Protein AF-A0A345GUQ5-F1 (afdb_monomer_lite)

Secondary structure (DSSP, 8-state):
-HHHHHHHHHHHHHHHHHHHHHHHHHHHHTTTS--THHHHHHHHHHHHHHHHHHHHHTTSSS-S---S------HHHHHHHHHHHHHHHHHHHHHHHHHHHS---GGGGHHHHHHHHHHHHHHHHHHHHHHHHHHHHHHHHHHHHHHHHHHTTTT-

Sequence (156 aa):
MRVQKLLLLMITAAITAILLFVGIINYIGNLDKETPSTAIFFLGVTGAFSVYFHFKTKEIYPFAEFDSKLEELSKKYWALHVSFGCTLLILGIYATISWLKNPKEVDLIAIPIFVTLLAIWTLLDTYFLNKFIVSHKQRLERREEIDNIKGTTDES

pLDDT: mean 81.17, std 13.26, range [43.56, 96.25]

Foldseek 3Di:
DLVLLVVLLVVLLVQLVVLLVQLVCCCVVVVPDPDVSVVSNVLSVLSVLLSVVSVLCSCVPPDDPPPDDNPPDPVVSLVSLLVSLVVLQVQLVVVLVVCVVPPDDPVVNVVSVVSNVSSVSSNVVSVVSVVSVVVVVVVVVVVVVVVVVVVVPVPD

Radius of gyration: 21.24 Å; chains: 1; bounding box: 54×31×74 Å

Structure (mmCIF, N/CA/C/O backbone):
data_AF-A0A345GUQ5-F1
#
_entry.id   AF-A0A345GUQ5-F1
#
loop_
_atom_site.group_PDB
_atom_site.id
_atom_site.type_symbol
_atom_site.label_atom_id
_atom_site.label_alt_id
_atom_site.label_comp_id
_atom_site.label_asym_id
_atom_site.label_entity_id
_atom_site.label_seq_id
_atom_site.pdbx_PDB_ins_code
_atom_site.Cartn_x
_atom_site.Cartn_y
_atom_site.Cartn_z
_atom_site.occupancy
_atom_site.B_iso_or_equiv
_atom_site.auth_seq_id
_atom_site.auth_comp_id
_atom_site.auth_asym_id
_atom_site.auth_atom_id
_atom_site.pdbx_PDB_model_num
ATOM 1 N N . MET A 1 1 ? -17.973 2.630 -0.093 1.00 65.00 1 MET A N 1
ATOM 2 C CA . MET A 1 1 ? -16.845 2.272 0.802 1.00 65.00 1 MET A CA 1
ATOM 3 C C . MET A 1 1 ? -16.450 0.791 0.733 1.00 65.00 1 MET A C 1
ATOM 5 O O . MET A 1 1 ? -15.289 0.542 0.446 1.00 65.00 1 MET A O 1
ATOM 9 N N . ARG A 1 2 ? -17.355 -0.198 0.883 1.00 71.25 2 ARG A N 1
ATOM 10 C CA . ARG A 1 2 ? -16.994 -1.632 0.708 1.00 71.25 2 ARG A CA 1
ATOM 11 C C . ARG A 1 2 ? -16.405 -1.958 -0.676 1.00 71.25 2 ARG A C 1
ATOM 13 O O . ARG A 1 2 ? -15.368 -2.601 -0.758 1.00 71.25 2 ARG A O 1
ATOM 20 N N . VAL A 1 3 ? -17.012 -1.437 -1.748 1.00 81.62 3 VAL A N 1
ATOM 21 C CA . VAL A 1 3 ? -16.512 -1.599 -3.130 1.00 81.62 3 VAL A CA 1
ATOM 22 C C . VAL A 1 3 ? -15.115 -0.999 -3.305 1.00 81.62 3 VAL A C 1
ATOM 24 O O . VAL A 1 3 ? -14.247 -1.648 -3.867 1.00 81.62 3 VAL A O 1
ATOM 27 N N . GLN A 1 4 ? -14.867 0.197 -2.759 1.00 84.69 4 GLN A N 1
ATOM 28 C CA . GLN A 1 4 ? -13.537 0.820 -2.757 1.00 84.69 4 GLN A CA 1
ATOM 29 C C . GLN A 1 4 ? -12.497 -0.085 -2.087 1.00 84.69 4 GLN A C 1
ATOM 31 O O . GLN A 1 4 ? -11.416 -0.270 -2.631 1.00 84.69 4 GLN A O 1
ATOM 36 N N . LYS A 1 5 ? -12.818 -0.662 -0.924 1.00 84.00 5 LYS A N 1
ATOM 37 C CA . LYS A 1 5 ? -11.880 -1.511 -0.184 1.00 84.00 5 LYS A CA 1
ATOM 38 C C . LYS A 1 5 ? -11.586 -2.818 -0.921 1.00 84.00 5 LYS A C 1
ATOM 40 O O . LYS A 1 5 ? -10.438 -3.245 -0.964 1.00 84.00 5 LYS A O 1
ATOM 45 N N . LEU A 1 6 ? -12.606 -3.421 -1.535 1.00 86.56 6 LEU A N 1
ATOM 46 C CA . LEU A 1 6 ? -12.446 -4.599 -2.393 1.00 86.56 6 LEU A CA 1
ATOM 47 C C . LEU A 1 6 ? -11.622 -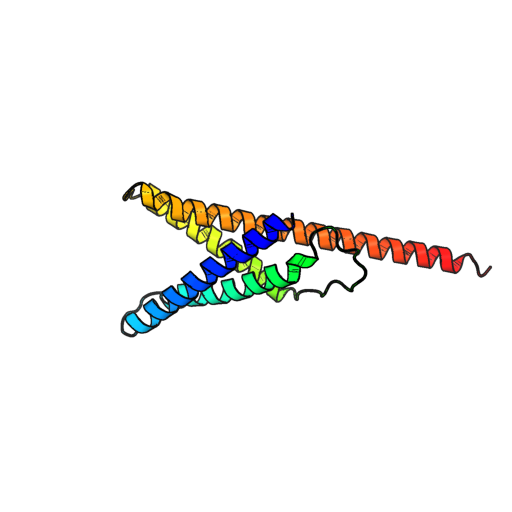4.282 -3.643 1.00 86.56 6 LEU A C 1
ATOM 49 O O . LEU A 1 6 ? -10.764 -5.072 -4.020 1.00 86.56 6 LEU A O 1
ATOM 53 N N . LEU A 1 7 ? -11.837 -3.119 -4.256 1.00 90.06 7 LEU A N 1
ATOM 54 C CA . LEU A 1 7 ? -11.061 -2.671 -5.406 1.00 90.06 7 LEU A CA 1
ATOM 55 C C . LEU A 1 7 ? -9.588 -2.460 -5.033 1.00 90.06 7 LEU A C 1
ATOM 57 O O . LEU A 1 7 ? -8.711 -2.970 -5.724 1.00 90.06 7 LEU A O 1
ATOM 61 N N . LEU A 1 8 ? -9.320 -1.793 -3.908 1.00 89.31 8 LEU A N 1
ATOM 62 C CA . LEU A 1 8 ? -7.966 -1.586 -3.394 1.00 89.31 8 LEU A CA 1
ATOM 63 C C . LEU A 1 8 ? -7.285 -2.923 -3.064 1.00 89.31 8 LEU A C 1
ATOM 65 O O . LEU A 1 8 ? -6.132 -3.129 -3.423 1.00 89.31 8 LEU A O 1
ATOM 69 N N . LEU A 1 9 ? -8.017 -3.871 -2.467 1.00 91.69 9 LEU A N 1
ATOM 70 C CA . LEU A 1 9 ? -7.536 -5.234 -2.233 1.00 91.69 9 LEU A CA 1
ATOM 71 C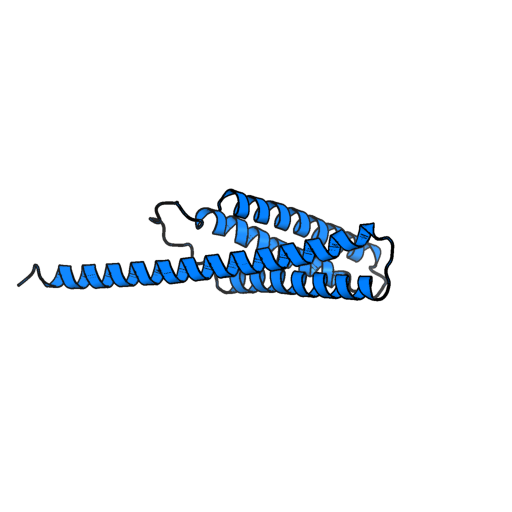 C . LEU A 1 9 ? -7.148 -5.934 -3.544 1.00 91.69 9 LEU A C 1
ATOM 73 O O . LEU A 1 9 ? -6.050 -6.478 -3.631 1.00 91.69 9 LEU A O 1
ATOM 77 N N . MET A 1 10 ? -8.027 -5.921 -4.553 1.00 93.19 10 MET A N 1
ATOM 78 C CA . MET A 1 10 ? -7.775 -6.580 -5.840 1.00 93.19 10 MET A CA 1
ATOM 79 C C . MET A 1 10 ? -6.576 -5.968 -6.568 1.00 93.19 10 MET A C 1
ATOM 81 O O . MET A 1 10 ? -5.714 -6.702 -7.048 1.00 93.19 10 MET A O 1
ATOM 85 N N . ILE A 1 11 ? -6.487 -4.636 -6.610 1.00 93.19 11 ILE A N 1
ATOM 86 C CA . ILE A 1 11 ? -5.374 -3.931 -7.258 1.00 93.19 11 ILE A CA 1
ATOM 87 C C . ILE A 1 11 ? -4.059 -4.208 -6.520 1.00 93.19 11 ILE A C 1
ATOM 89 O O . ILE A 1 11 ? -3.068 -4.571 -7.155 1.00 93.19 11 ILE A O 1
ATOM 93 N N . THR A 1 12 ? -4.044 -4.106 -5.188 1.00 92.69 12 THR A N 1
ATOM 94 C CA . THR A 1 12 ? -2.850 -4.405 -4.386 1.00 92.69 12 THR A CA 1
ATOM 95 C C . THR A 1 12 ? -2.420 -5.862 -4.552 1.00 92.69 12 THR A C 1
ATOM 97 O O . THR A 1 12 ? -1.224 -6.129 -4.668 1.00 92.69 12 THR A O 1
ATOM 100 N N . ALA A 1 13 ? -3.364 -6.805 -4.635 1.00 93.56 13 ALA A N 1
ATOM 101 C CA . ALA A 1 13 ? -3.064 -8.213 -4.885 1.00 93.56 13 ALA A CA 1
ATOM 102 C C . ALA A 1 13 ? -2.457 -8.442 -6.275 1.00 93.56 13 ALA A C 1
ATOM 104 O O . ALA A 1 13 ? -1.445 -9.133 -6.388 1.00 93.56 13 ALA A O 1
ATOM 105 N N . ALA A 1 14 ? -3.017 -7.817 -7.313 1.00 94.38 14 ALA A N 1
ATOM 106 C CA . ALA A 1 14 ? -2.490 -7.908 -8.670 1.00 94.38 14 ALA A CA 1
ATOM 107 C C . ALA A 1 14 ? -1.061 -7.346 -8.764 1.00 94.38 14 ALA A C 1
ATOM 109 O O . ALA A 1 14 ? -0.167 -8.011 -9.284 1.00 94.38 14 ALA A O 1
ATOM 110 N N . ILE A 1 15 ? -0.814 -6.162 -8.197 1.00 92.31 15 ILE A N 1
ATOM 111 C CA . ILE A 1 15 ? 0.521 -5.544 -8.189 1.00 92.31 15 ILE A CA 1
ATOM 112 C C . ILE A 1 15 ? 1.510 -6.377 -7.386 1.00 92.31 15 ILE A C 1
ATOM 114 O O . ILE A 1 15 ? 2.633 -6.586 -7.830 1.00 92.31 15 ILE A O 1
ATOM 118 N N . THR A 1 16 ? 1.092 -6.896 -6.234 1.00 93.38 16 THR A N 1
ATOM 119 C CA . THR A 1 16 ? 1.910 -7.802 -5.422 1.00 93.38 16 THR A CA 1
ATOM 120 C C . THR A 1 16 ? 2.332 -9.030 -6.221 1.00 93.38 16 THR A C 1
ATOM 122 O O . THR A 1 16 ? 3.512 -9.373 -6.229 1.00 93.38 16 THR A O 1
ATOM 125 N N . ALA A 1 17 ? 1.396 -9.666 -6.933 1.00 93.50 17 ALA A N 1
ATOM 126 C CA . ALA A 1 17 ? 1.702 -10.810 -7.782 1.00 93.50 17 ALA A CA 1
ATOM 127 C C . ALA A 1 17 ? 2.710 -10.431 -8.876 1.00 93.50 17 ALA A C 1
ATOM 129 O O . ALA A 1 17 ? 3.722 -11.111 -9.026 1.00 93.50 17 ALA A O 1
ATOM 130 N N . ILE A 1 18 ? 2.488 -9.314 -9.578 1.00 91.75 18 ILE A N 1
ATOM 131 C CA . ILE A 1 18 ? 3.412 -8.815 -10.607 1.00 91.75 18 ILE A CA 1
ATOM 132 C C . ILE A 1 18 ? 4.810 -8.587 -10.019 1.00 91.75 18 ILE A C 1
ATOM 134 O O . ILE A 1 18 ? 5.788 -9.073 -10.580 1.00 91.75 18 ILE A O 1
ATOM 138 N N . LEU A 1 19 ? 4.922 -7.902 -8.879 1.00 90.69 19 LEU A N 1
ATOM 139 C CA . LEU A 1 19 ? 6.203 -7.622 -8.225 1.00 90.69 19 LEU A CA 1
ATOM 140 C C . LEU A 1 19 ? 6.926 -8.900 -7.791 1.00 90.69 19 LEU A C 1
ATOM 142 O O . LEU A 1 19 ? 8.137 -9.001 -7.974 1.00 90.69 19 LEU A O 1
ATOM 146 N N . LEU A 1 20 ? 6.203 -9.887 -7.259 1.00 91.00 20 LEU A N 1
ATOM 147 C CA . LEU A 1 20 ? 6.784 -11.177 -6.886 1.00 91.00 20 LEU A CA 1
ATOM 148 C C . LEU A 1 20 ? 7.272 -11.948 -8.117 1.00 91.00 20 LEU A C 1
ATOM 150 O O . LEU A 1 20 ? 8.416 -12.396 -8.124 1.00 91.00 20 LEU A O 1
ATOM 154 N N . PHE A 1 21 ? 6.459 -12.059 -9.171 1.00 90.56 21 PHE A N 1
ATOM 155 C CA . PHE A 1 21 ? 6.848 -12.756 -10.402 1.00 90.56 21 PHE A CA 1
ATOM 156 C C . PHE A 1 21 ? 8.030 -12.076 -11.096 1.00 90.56 21 PHE A C 1
ATOM 158 O O . PHE A 1 21 ? 9.017 -12.738 -11.415 1.00 90.56 21 PHE A O 1
ATOM 165 N N . VAL A 1 22 ? 7.971 -10.755 -11.281 1.00 87.69 22 VAL A N 1
ATOM 166 C CA . VAL A 1 22 ? 9.062 -9.975 -11.883 1.00 87.69 22 VAL A CA 1
ATOM 167 C C . VAL A 1 22 ? 10.314 -10.038 -11.011 1.00 87.69 22 VAL A C 1
ATOM 169 O O . VAL A 1 22 ? 11.415 -10.187 -11.536 1.00 87.69 22 VAL A O 1
ATOM 172 N N . GLY A 1 23 ? 10.162 -9.968 -9.686 1.00 86.06 23 GLY A N 1
ATOM 173 C CA . GLY A 1 23 ? 11.259 -10.110 -8.733 1.00 86.06 23 GLY A CA 1
ATOM 174 C C . GLY A 1 23 ? 11.948 -11.469 -8.840 1.00 86.06 23 GLY A C 1
ATOM 175 O O . GLY A 1 23 ? 13.168 -11.515 -8.954 1.00 86.06 23 GLY A O 1
ATOM 176 N N . ILE A 1 24 ? 11.183 -12.565 -8.883 1.00 86.38 24 ILE A N 1
ATOM 177 C CA . ILE A 1 24 ? 11.715 -13.932 -9.021 1.00 86.38 24 ILE A CA 1
ATOM 178 C C . ILE A 1 24 ? 12.410 -14.120 -10.372 1.00 86.38 24 ILE A C 1
ATOM 180 O O . ILE A 1 24 ? 13.538 -14.609 -10.410 1.00 86.38 24 ILE A O 1
ATOM 184 N N . ILE A 1 25 ? 11.772 -13.712 -11.474 1.00 86.50 25 ILE A N 1
ATOM 185 C CA . ILE A 1 25 ? 12.353 -13.828 -12.820 1.00 86.50 25 ILE A CA 1
ATOM 186 C C . ILE A 1 25 ? 13.666 -13.045 -12.898 1.00 86.50 25 ILE A C 1
ATOM 188 O O . ILE A 1 25 ? 14.665 -13.578 -13.376 1.00 86.50 25 ILE A O 1
ATOM 192 N N . ASN A 1 26 ? 13.695 -11.812 -12.384 1.00 82.94 26 ASN A N 1
ATOM 193 C CA . ASN A 1 26 ? 14.913 -11.004 -12.370 1.00 82.94 26 ASN A CA 1
ATOM 194 C C . ASN A 1 26 ? 15.985 -11.571 -11.443 1.00 82.94 26 ASN A C 1
ATOM 196 O O . ASN A 1 26 ? 17.163 -11.445 -11.763 1.00 82.94 26 ASN A O 1
ATOM 200 N N . TYR A 1 27 ? 15.597 -12.159 -10.312 1.00 81.56 27 TYR A N 1
ATOM 201 C CA . TYR A 1 27 ? 16.528 -12.780 -9.376 1.00 81.56 27 TYR A CA 1
ATOM 202 C C . TYR A 1 27 ? 17.211 -13.996 -10.006 1.00 81.56 27 TYR A C 1
ATOM 204 O O . TYR A 1 27 ? 18.434 -14.060 -10.015 1.00 81.56 27 TYR A O 1
ATOM 212 N N . ILE A 1 28 ? 16.438 -14.910 -10.605 1.00 83.44 28 ILE A N 1
ATOM 213 C CA . ILE A 1 28 ? 16.970 -16.113 -11.265 1.00 83.44 28 ILE A CA 1
ATOM 214 C C . ILE A 1 28 ? 17.757 -15.740 -12.529 1.00 83.44 28 ILE A C 1
ATOM 216 O O . ILE A 1 28 ? 18.853 -16.244 -12.751 1.00 83.44 28 ILE A O 1
ATOM 220 N N . GLY A 1 29 ? 17.217 -14.843 -13.358 1.00 78.19 29 GLY A N 1
ATOM 221 C CA . GLY A 1 29 ? 17.817 -14.467 -14.641 1.00 78.19 29 GLY A CA 1
ATOM 222 C C . GLY A 1 29 ? 19.082 -13.612 -14.533 1.00 78.19 29 GLY A C 1
ATOM 223 O O . GLY A 1 29 ? 19.823 -13.513 -15.508 1.00 78.19 29 GLY A O 1
ATOM 224 N N . ASN A 1 30 ? 19.346 -13.001 -13.374 1.00 73.62 30 ASN A N 1
ATOM 225 C CA . ASN A 1 30 ? 20.525 -12.163 -13.137 1.00 73.62 30 ASN A CA 1
ATOM 226 C C . ASN A 1 30 ? 21.371 -12.651 -11.953 1.00 73.62 30 ASN A C 1
ATOM 228 O O . ASN A 1 30 ? 22.030 -11.831 -11.319 1.00 73.62 30 ASN A O 1
ATOM 232 N N . LEU A 1 31 ? 21.383 -13.959 -11.667 1.00 65.12 31 LEU A N 1
ATOM 233 C CA . LEU A 1 31 ? 22.222 -14.552 -10.611 1.00 65.12 31 LEU A CA 1
ATOM 234 C C . LEU A 1 31 ? 23.701 -14.118 -10.697 1.00 65.12 31 LEU A C 1
ATOM 236 O O . LEU A 1 31 ? 24.344 -13.962 -9.665 1.00 65.12 31 LEU A O 1
ATOM 240 N N . ASP A 1 32 ? 24.195 -13.830 -11.905 1.00 61.94 32 ASP A N 1
ATOM 241 C CA . ASP A 1 32 ? 25.587 -13.438 -12.165 1.00 61.94 32 ASP A CA 1
ATOM 242 C C . ASP A 1 32 ? 25.819 -11.915 -12.278 1.00 61.94 32 ASP A C 1
ATOM 244 O O . ASP A 1 32 ? 26.927 -11.480 -12.596 1.00 61.94 32 ASP A O 1
ATOM 248 N N . LYS A 1 33 ? 24.798 -11.069 -12.064 1.00 60.44 33 LYS A N 1
ATOM 249 C CA . LYS A 1 33 ? 24.917 -9.601 -12.186 1.00 60.44 33 LYS A CA 1
ATOM 250 C C . LYS A 1 33 ? 24.454 -8.901 -10.914 1.00 60.44 33 LYS A C 1
ATOM 252 O O . LYS A 1 33 ? 23.343 -9.143 -10.448 1.00 60.44 33 LYS A O 1
ATOM 257 N N . GLU A 1 34 ? 25.246 -7.942 -10.427 1.00 59.66 34 GLU A N 1
ATOM 258 C CA . GLU A 1 34 ? 24.880 -7.014 -9.343 1.00 59.66 34 GLU A CA 1
ATOM 259 C C . GLU A 1 34 ? 23.752 -6.065 -9.782 1.00 59.66 34 GLU A C 1
ATOM 261 O O . GLU A 1 34 ? 23.933 -4.874 -10.027 1.00 59.66 34 GLU A O 1
ATOM 266 N N . THR A 1 35 ? 22.553 -6.610 -9.936 1.00 58.50 35 THR A N 1
ATOM 267 C CA . THR A 1 35 ? 21.338 -5.844 -10.185 1.00 58.50 35 THR A CA 1
ATOM 268 C C . THR A 1 35 ? 20.486 -5.841 -8.921 1.00 58.50 35 THR A C 1
ATOM 270 O O . THR A 1 35 ? 20.466 -6.834 -8.191 1.00 58.50 35 THR A O 1
ATOM 273 N N . PRO A 1 36 ? 19.740 -4.758 -8.644 1.00 61.91 36 PRO A N 1
ATOM 274 C CA . PRO A 1 36 ? 18.866 -4.656 -7.474 1.00 61.91 36 PRO A CA 1
ATOM 275 C C . PRO A 1 36 ? 17.589 -5.517 -7.620 1.00 61.91 36 PRO A C 1
ATOM 277 O O . PRO A 1 36 ? 16.486 -5.078 -7.294 1.00 61.91 36 PRO A O 1
ATOM 280 N N . SER A 1 37 ? 17.714 -6.752 -8.119 1.00 65.06 37 SER A N 1
ATOM 281 C CA . SER A 1 37 ? 16.621 -7.712 -8.334 1.00 65.06 37 SER A CA 1
ATOM 282 C C . SER A 1 37 ? 15.918 -8.088 -7.025 1.00 65.06 37 SER A C 1
ATOM 284 O O . SER A 1 37 ? 14.699 -8.270 -6.991 1.00 65.06 37 SER A O 1
ATOM 286 N N . THR A 1 38 ? 16.665 -8.098 -5.921 1.00 75.56 38 THR A N 1
ATOM 287 C CA . THR A 1 38 ? 16.157 -8.373 -4.575 1.00 75.56 38 THR A CA 1
ATOM 288 C C . THR A 1 38 ? 15.185 -7.299 -4.086 1.00 75.56 38 THR A C 1
ATOM 290 O O . THR A 1 38 ? 14.203 -7.630 -3.427 1.00 75.56 38 THR A O 1
ATOM 293 N N . ALA A 1 39 ? 15.383 -6.027 -4.451 1.00 81.38 39 ALA A N 1
ATOM 294 C CA . ALA A 1 39 ? 14.526 -4.929 -4.001 1.00 81.38 39 ALA A CA 1
ATOM 295 C C . ALA A 1 39 ? 13.086 -5.057 -4.527 1.00 81.38 39 ALA A C 1
ATOM 297 O O . ALA A 1 39 ? 12.134 -4.824 -3.782 1.00 81.38 39 ALA A O 1
ATOM 298 N N . ILE A 1 40 ? 12.918 -5.484 -5.784 1.00 83.88 40 ILE A N 1
ATOM 299 C CA . ILE A 1 40 ? 11.595 -5.712 -6.393 1.00 83.88 40 ILE A CA 1
ATOM 300 C C . ILE A 1 40 ? 10.885 -6.874 -5.690 1.00 83.88 40 ILE A C 1
ATOM 302 O O . ILE A 1 40 ? 9.703 -6.773 -5.362 1.00 83.88 40 ILE A O 1
ATOM 306 N N . PHE A 1 41 ? 11.618 -7.950 -5.398 1.00 83.69 41 PHE A N 1
ATOM 307 C CA . PHE A 1 41 ? 11.080 -9.093 -4.667 1.00 83.69 41 PHE A CA 1
ATOM 308 C C . PHE A 1 41 ? 10.646 -8.714 -3.243 1.00 83.69 41 PHE A C 1
ATOM 310 O O . PHE A 1 41 ? 9.524 -9.021 -2.842 1.00 83.69 41 PHE A O 1
ATOM 317 N N . PHE A 1 42 ? 11.478 -7.980 -2.496 1.00 85.75 42 PHE A N 1
ATOM 318 C CA . PHE A 1 42 ? 11.118 -7.484 -1.162 1.00 85.75 42 PHE A CA 1
ATOM 319 C C . PHE A 1 42 ? 9.919 -6.524 -1.197 1.00 85.75 42 PHE A C 1
ATOM 321 O O . PHE A 1 42 ? 9.068 -6.567 -0.302 1.00 85.75 42 PHE A O 1
ATOM 328 N N . LEU A 1 43 ? 9.791 -5.702 -2.244 1.00 89.50 43 LEU A N 1
ATOM 329 C CA . LEU A 1 43 ? 8.597 -4.883 -2.453 1.00 89.50 43 LEU A CA 1
ATOM 330 C C . LEU A 1 43 ? 7.349 -5.751 -2.700 1.00 89.50 43 LEU A C 1
ATOM 332 O O . LEU A 1 43 ? 6.283 -5.460 -2.165 1.00 89.50 43 LEU A O 1
ATOM 336 N N . GLY A 1 44 ? 7.484 -6.860 -3.429 1.00 89.56 44 GLY A N 1
ATOM 337 C CA . GLY A 1 44 ? 6.430 -7.869 -3.558 1.00 89.56 44 GLY A CA 1
ATOM 338 C C . GLY A 1 44 ? 6.048 -8.501 -2.214 1.00 89.56 44 GLY A C 1
ATOM 339 O O . GLY A 1 44 ? 4.869 -8.593 -1.884 1.00 89.56 44 GLY A O 1
ATOM 340 N N . VAL A 1 45 ? 7.023 -8.865 -1.379 1.00 89.75 45 VAL A N 1
ATOM 341 C CA . VAL A 1 45 ? 6.763 -9.430 -0.042 1.00 89.75 45 VAL A CA 1
ATOM 342 C C . VAL A 1 45 ? 6.028 -8.426 0.856 1.00 89.75 45 VAL A C 1
ATOM 344 O O . VAL A 1 45 ? 5.027 -8.774 1.479 1.00 89.75 45 VAL A O 1
ATOM 347 N N . THR A 1 46 ? 6.463 -7.163 0.892 1.00 90.31 46 THR A N 1
ATOM 348 C CA . THR A 1 46 ? 5.739 -6.096 1.617 1.00 90.31 46 THR A CA 1
ATOM 349 C C . THR A 1 46 ? 4.340 -5.847 1.047 1.00 90.31 46 THR A C 1
ATOM 351 O O . THR A 1 46 ? 3.396 -5.635 1.812 1.00 90.31 46 THR A O 1
ATOM 354 N N . GLY A 1 47 ? 4.168 -5.989 -0.268 1.00 91.00 47 GLY A N 1
ATOM 355 C CA . GLY A 1 47 ? 2.864 -6.020 -0.928 1.00 91.00 47 GLY A CA 1
ATOM 356 C C . GLY A 1 47 ? 1.958 -7.142 -0.416 1.00 91.00 47 GLY A C 1
ATOM 357 O O . GLY A 1 47 ? 0.794 -6.892 -0.112 1.00 91.00 47 GLY A O 1
ATOM 358 N N . ALA A 1 48 ? 2.476 -8.351 -0.190 1.00 92.00 48 ALA A N 1
ATOM 359 C CA . ALA A 1 48 ? 1.682 -9.459 0.354 1.00 92.00 48 ALA A CA 1
ATOM 360 C C . ALA A 1 48 ? 1.142 -9.156 1.763 1.00 92.00 48 ALA A C 1
ATOM 362 O O . ALA A 1 48 ? -0.018 -9.443 2.071 1.00 92.00 48 ALA A O 1
ATOM 363 N N . PHE A 1 49 ? 1.938 -8.490 2.601 1.00 90.88 49 PHE A N 1
ATOM 364 C CA . PHE A 1 49 ? 1.465 -7.997 3.895 1.00 90.88 49 PHE A CA 1
ATOM 365 C C . PHE A 1 49 ? 0.403 -6.900 3.758 1.00 90.88 49 PHE A C 1
ATOM 367 O O . PHE A 1 49 ? -0.545 -6.857 4.541 1.00 90.88 49 PHE A O 1
ATOM 374 N N . SER A 1 50 ? 0.524 -6.048 2.740 1.00 90.56 50 SER A N 1
ATOM 375 C CA . SER A 1 50 ? -0.476 -5.038 2.383 1.00 90.56 50 SER A CA 1
ATOM 376 C C . SER A 1 50 ? -1.807 -5.672 1.930 1.00 90.56 50 SER A C 1
ATOM 378 O O . SER A 1 50 ? -2.883 -5.244 2.352 1.00 9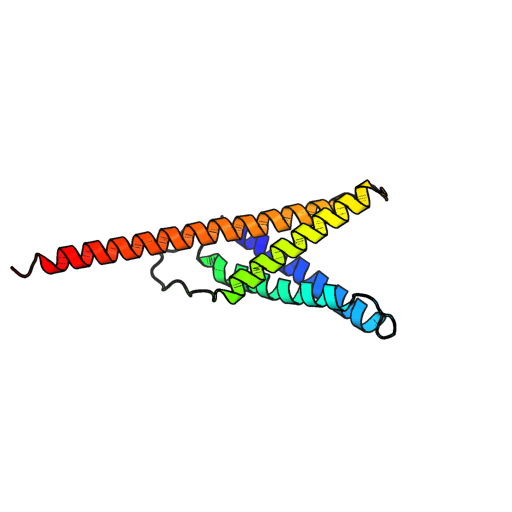0.56 50 SER A O 1
ATOM 380 N N . VAL A 1 51 ? -1.757 -6.766 1.159 1.00 92.19 51 VAL A N 1
ATOM 381 C CA . VAL A 1 51 ? -2.939 -7.574 0.797 1.00 92.19 51 VAL A CA 1
ATOM 382 C C . VAL A 1 51 ? -3.599 -8.155 2.044 1.00 92.19 51 VAL A C 1
ATOM 384 O O . VAL A 1 51 ? -4.812 -8.022 2.220 1.00 92.19 51 VAL A O 1
ATOM 387 N N . TYR A 1 52 ? -2.808 -8.756 2.936 1.00 89.94 52 TYR A N 1
ATOM 388 C CA . TYR A 1 52 ? -3.311 -9.291 4.201 1.00 89.94 52 TYR A CA 1
ATOM 389 C C . TYR A 1 52 ? -3.976 -8.201 5.055 1.00 89.94 52 TYR A C 1
ATOM 391 O O . TYR A 1 52 ? -5.071 -8.406 5.583 1.00 89.94 52 TYR A O 1
ATOM 399 N N . PHE A 1 53 ? -3.364 -7.015 5.123 1.00 88.75 53 PHE A N 1
ATOM 400 C CA . PHE A 1 53 ? -3.929 -5.853 5.805 1.00 88.75 53 PHE A CA 1
ATOM 401 C C . PHE A 1 53 ? -5.300 -5.473 5.234 1.00 88.75 53 PHE A C 1
ATOM 403 O O . PHE A 1 53 ? -6.267 -5.323 5.986 1.00 88.75 53 PHE A O 1
ATOM 410 N N . HIS A 1 54 ? -5.434 -5.366 3.911 1.00 88.25 54 HIS A N 1
ATOM 411 C CA . HIS A 1 54 ? -6.724 -5.075 3.283 1.00 88.25 54 HIS A CA 1
ATOM 412 C C . HIS A 1 54 ? -7.758 -6.177 3.515 1.00 88.25 54 HIS A C 1
ATOM 414 O O . HIS A 1 54 ? -8.921 -5.863 3.769 1.00 88.25 54 HIS A O 1
ATOM 420 N N . PHE A 1 55 ? -7.348 -7.446 3.479 1.00 86.88 55 PHE A N 1
ATOM 421 C CA . PHE A 1 55 ? -8.240 -8.574 3.728 1.00 86.88 55 PHE A CA 1
ATOM 422 C C . PHE A 1 55 ? -8.800 -8.555 5.153 1.00 86.88 55 PHE A C 1
ATOM 424 O O . PHE A 1 55 ? -10.003 -8.732 5.334 1.00 86.88 55 PHE A O 1
ATOM 431 N N . LYS A 1 56 ? -7.954 -8.289 6.153 1.00 84.06 56 LYS A N 1
ATOM 432 C CA . LYS A 1 56 ? -8.367 -8.206 7.560 1.00 84.06 56 LYS A CA 1
ATOM 433 C C . LYS A 1 56 ? -9.188 -6.956 7.872 1.00 84.06 56 LYS A C 1
ATOM 435 O O . LYS A 1 56 ? -10.110 -7.008 8.673 1.00 84.06 56 LYS A O 1
ATOM 440 N N . THR A 1 57 ? -8.903 -5.836 7.213 1.00 80.44 57 THR A N 1
ATOM 441 C CA . THR A 1 57 ? -9.590 -4.560 7.482 1.00 80.44 57 THR A CA 1
ATOM 442 C C . THR A 1 57 ? -10.853 -4.340 6.645 1.00 80.44 57 THR A C 1
ATOM 444 O O . THR A 1 57 ? -11.529 -3.325 6.819 1.00 80.44 57 THR A O 1
ATOM 447 N N . LYS A 1 58 ? -11.210 -5.268 5.744 1.00 79.69 58 LYS A N 1
ATOM 448 C CA . LYS A 1 58 ? -12.390 -5.139 4.867 1.00 79.69 58 LYS A CA 1
ATOM 449 C C . LYS A 1 58 ? -13.716 -5.098 5.634 1.00 79.69 58 LYS A C 1
ATOM 451 O O . LYS A 1 58 ? -14.649 -4.433 5.194 1.00 79.69 58 LYS A O 1
ATOM 456 N N . GLU A 1 59 ? -13.781 -5.783 6.773 1.00 72.12 59 GLU A N 1
ATOM 457 C CA . GLU A 1 59 ? -14.987 -5.909 7.605 1.00 72.12 59 GLU A CA 1
ATOM 458 C C . GLU A 1 59 ? -15.180 -4.699 8.532 1.00 72.12 59 GLU A C 1
ATOM 460 O O . GLU A 1 59 ? -16.294 -4.418 8.961 1.00 72.12 59 GLU A O 1
ATOM 465 N N . ILE A 1 60 ? -14.120 -3.908 8.743 1.00 69.06 60 ILE A N 1
ATOM 466 C CA . ILE A 1 60 ? -14.111 -2.726 9.620 1.00 69.06 60 ILE A CA 1
ATOM 467 C C . ILE A 1 60 ? -14.801 -1.511 8.956 1.00 69.06 60 ILE A C 1
ATOM 469 O O . ILE A 1 60 ? -15.204 -0.567 9.631 1.00 69.06 60 ILE A O 1
ATOM 473 N N . TYR A 1 61 ? -14.996 -1.528 7.633 1.00 61.66 61 TYR A N 1
ATOM 474 C CA . TYR A 1 61 ? -15.655 -0.455 6.875 1.00 61.66 61 TYR A CA 1
ATOM 475 C C . TYR A 1 61 ? -17.136 -0.765 6.558 1.00 61.66 61 TYR A C 1
ATOM 477 O O . TYR A 1 61 ? -17.447 -1.774 5.919 1.00 61.66 61 TYR A O 1
ATOM 485 N N . PRO A 1 62 ? -18.067 0.191 6.723 1.00 52.38 62 PRO A N 1
ATOM 486 C CA . PRO A 1 62 ? -18.371 0.979 7.911 1.00 52.38 62 PRO A CA 1
ATOM 487 C C . PRO A 1 62 ? -19.787 0.660 8.460 1.00 52.38 62 PRO A C 1
ATOM 489 O O . PRO A 1 62 ? -20.442 1.551 8.981 1.00 52.38 62 PRO A O 1
ATOM 492 N N . PHE A 1 63 ? -20.298 -0.571 8.302 1.00 50.47 63 PHE A N 1
ATOM 493 C CA . PHE A 1 63 ? -21.663 -0.945 8.740 1.00 50.47 63 PHE A CA 1
ATOM 494 C C . PHE A 1 63 ? -21.805 -2.417 9.164 1.00 50.47 63 PHE A C 1
ATOM 496 O O . PHE A 1 63 ? -22.852 -3.021 8.951 1.00 50.47 63 PHE A O 1
ATOM 503 N N . ALA A 1 64 ? -20.753 -3.045 9.685 1.00 52.28 64 ALA A N 1
ATOM 504 C CA . ALA A 1 64 ? -20.988 -4.211 10.531 1.00 52.28 64 ALA A CA 1
ATOM 505 C C . ALA A 1 64 ? -21.304 -3.664 11.925 1.00 52.28 64 ALA A C 1
ATOM 507 O O . ALA A 1 64 ? -20.552 -2.819 12.418 1.00 52.28 64 ALA A O 1
ATOM 508 N N . GLU A 1 65 ? -22.435 -4.065 12.509 1.00 50.84 65 GLU A N 1
ATOM 509 C CA . GLU A 1 65 ? -22.689 -3.863 13.936 1.00 50.84 65 GLU A CA 1
ATOM 510 C C . GLU A 1 65 ? -21.467 -4.397 14.681 1.00 50.84 65 GLU A C 1
ATOM 512 O O . GLU A 1 65 ? -21.066 -5.551 14.530 1.00 50.84 65 GLU A O 1
ATOM 517 N N . PHE A 1 66 ? -20.769 -3.478 15.336 1.00 53.12 66 PHE A N 1
ATOM 518 C CA . PHE A 1 66 ? -19.426 -3.698 15.845 1.00 53.12 66 PHE A CA 1
ATOM 519 C C . PHE A 1 66 ? -19.523 -4.409 17.201 1.00 53.12 66 PHE A C 1
ATOM 521 O O . PHE A 1 66 ? -19.223 -3.822 18.231 1.00 53.12 66 PHE A O 1
ATOM 528 N N . ASP A 1 67 ? -19.996 -5.656 17.195 1.00 49.12 67 ASP A N 1
ATOM 529 C CA . ASP A 1 67 ? -20.144 -6.484 18.404 1.00 49.12 67 ASP A CA 1
ATOM 530 C C . ASP A 1 67 ? -18.898 -7.329 18.698 1.00 49.12 67 ASP A C 1
ATOM 532 O O . ASP A 1 67 ? -18.683 -7.796 19.817 1.00 49.12 67 ASP A O 1
ATOM 536 N N . SER A 1 68 ? -18.029 -7.528 17.705 1.00 47.03 68 SER A N 1
ATOM 537 C CA . SER A 1 68 ? -16.795 -8.288 17.885 1.00 47.03 68 SER A CA 1
ATOM 538 C C . SER A 1 68 ? -15.643 -7.376 18.289 1.00 47.03 68 SER A C 1
ATOM 540 O O . SER A 1 68 ? -15.421 -6.341 17.654 1.00 47.03 68 SER A O 1
ATOM 542 N N . LYS A 1 69 ? -14.847 -7.811 19.278 1.00 49.78 69 LYS A N 1
ATOM 543 C CA . LYS A 1 69 ? -13.540 -7.221 19.606 1.00 49.78 69 LYS A CA 1
ATOM 544 C C . LYS A 1 69 ? -12.778 -6.977 18.305 1.00 49.78 69 LYS A C 1
ATOM 546 O O . LYS A 1 69 ? -12.468 -7.934 17.599 1.00 49.78 69 LYS A O 1
ATOM 551 N N . LEU A 1 70 ? -12.526 -5.706 17.987 1.00 54.00 70 LEU A N 1
ATOM 552 C CA . LEU A 1 70 ? -11.668 -5.285 16.881 1.00 54.00 70 LEU A CA 1
ATOM 553 C C . LEU A 1 70 ? -10.394 -6.124 17.001 1.00 54.00 70 LEU A C 1
ATOM 555 O O . LEU A 1 70 ? -9.678 -5.980 17.991 1.00 54.00 70 LEU A O 1
ATOM 559 N N . GLU A 1 71 ? -10.165 -7.066 16.081 1.00 54.31 71 GLU A N 1
ATOM 560 C CA . GLU A 1 71 ? -8.941 -7.863 16.109 1.00 54.31 71 GLU A CA 1
ATOM 561 C C . GLU A 1 71 ? -7.815 -6.850 15.896 1.00 54.31 71 GLU A C 1
ATOM 563 O O . GLU A 1 71 ? -7.639 -6.333 14.789 1.00 54.31 71 GLU A O 1
ATOM 568 N N . GLU A 1 72 ? -7.156 -6.444 16.988 1.00 60.97 72 GLU A N 1
ATOM 569 C CA . GLU A 1 72 ? -6.143 -5.399 16.956 1.00 60.97 72 GLU A CA 1
ATOM 570 C C . GLU A 1 72 ? -5.007 -5.903 16.072 1.00 60.97 72 GLU A C 1
ATOM 572 O O . GLU A 1 72 ? -4.132 -6.667 16.483 1.00 60.97 72 GLU A O 1
ATOM 577 N N . LEU A 1 73 ? -5.033 -5.481 14.809 1.00 70.94 73 LEU A N 1
ATOM 578 C CA . LEU A 1 73 ? -3.921 -5.665 13.900 1.00 70.94 73 LEU A CA 1
ATOM 579 C C . LEU A 1 73 ? -2.695 -5.067 14.579 1.00 70.94 73 LEU A C 1
ATOM 581 O O . LEU A 1 73 ? -2.660 -3.872 14.882 1.00 70.94 73 LEU A O 1
ATOM 585 N N . SER A 1 74 ? -1.692 -5.912 14.823 1.00 76.75 74 SER A N 1
ATOM 586 C CA . SER A 1 74 ? -0.447 -5.477 15.448 1.00 76.75 74 SER A CA 1
ATOM 587 C C . SER A 1 74 ? 0.095 -4.238 14.735 1.00 76.75 74 SER A C 1
ATOM 589 O O . SER A 1 74 ? 0.098 -4.171 13.502 1.00 76.75 74 SER A O 1
ATOM 591 N N . LYS A 1 75 ? 0.634 -3.287 15.506 1.00 82.88 75 LYS A N 1
ATOM 592 C CA . LYS A 1 75 ? 1.291 -2.068 14.999 1.00 82.88 75 LYS A CA 1
ATOM 593 C C . LYS A 1 75 ? 2.316 -2.358 13.893 1.00 82.88 75 LYS A C 1
ATOM 595 O O . LYS A 1 75 ? 2.521 -1.526 13.016 1.00 82.88 75 LYS A O 1
ATOM 600 N N . LYS A 1 76 ? 2.919 -3.554 13.901 1.00 83.94 76 LYS A N 1
ATOM 601 C CA . LYS A 1 76 ? 3.850 -4.025 12.866 1.00 83.94 76 LYS A CA 1
ATOM 602 C C . LYS A 1 76 ? 3.199 -4.101 11.480 1.00 83.94 76 LYS A C 1
ATOM 604 O O . LYS A 1 76 ? 3.796 -3.637 10.518 1.00 83.94 76 LYS A O 1
ATOM 609 N N . TYR A 1 77 ? 1.979 -4.630 11.371 1.00 84.25 77 TYR A N 1
ATOM 610 C CA . TYR A 1 77 ? 1.274 -4.742 10.088 1.00 84.25 77 TYR A CA 1
ATOM 611 C C . TYR A 1 77 ? 0.838 -3.380 9.551 1.00 84.25 77 TYR A C 1
ATOM 613 O O . TYR A 1 77 ? 0.940 -3.136 8.353 1.00 84.25 77 TYR A O 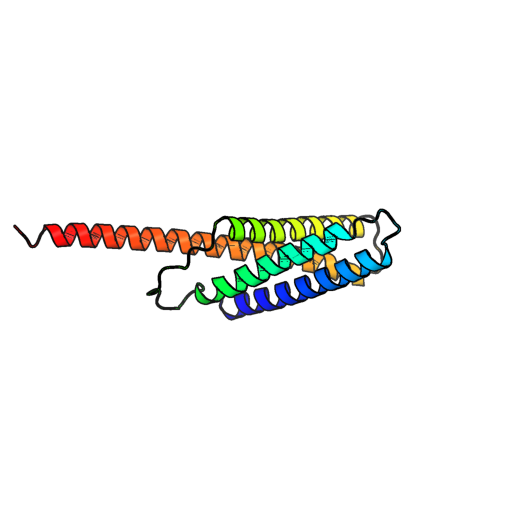1
ATOM 621 N N . TRP A 1 78 ? 0.420 -2.476 10.440 1.00 89.19 78 TRP A N 1
ATOM 622 C CA . TRP A 1 78 ? 0.143 -1.084 10.086 1.00 89.19 78 TRP A CA 1
ATOM 623 C C . TRP A 1 78 ? 1.377 -0.390 9.525 1.00 89.19 78 TRP A C 1
ATOM 625 O O . TRP A 1 78 ? 1.319 0.181 8.440 1.00 89.19 78 TRP A O 1
ATOM 635 N N . ALA A 1 79 ? 2.502 -0.483 10.238 1.00 90.12 79 ALA A N 1
ATOM 636 C CA . ALA A 1 79 ? 3.760 0.096 9.790 1.00 90.12 79 ALA A CA 1
ATOM 637 C C . ALA A 1 79 ? 4.171 -0.468 8.426 1.00 90.12 79 ALA A C 1
ATOM 639 O O . ALA A 1 79 ? 4.513 0.298 7.537 1.00 90.12 79 ALA A O 1
ATOM 640 N N . LEU A 1 80 ? 4.056 -1.784 8.230 1.00 90.69 80 LEU A N 1
ATOM 641 C CA . LEU A 1 80 ? 4.441 -2.439 6.982 1.00 90.69 80 LEU A CA 1
ATOM 642 C C . LEU A 1 80 ? 3.551 -2.034 5.797 1.00 90.69 80 LEU A C 1
ATOM 644 O O . LEU A 1 80 ? 4.055 -1.805 4.700 1.00 90.69 80 LEU A O 1
ATOM 648 N N . HIS A 1 81 ? 2.245 -1.881 6.028 1.00 92.75 81 HIS A N 1
ATOM 649 C CA . HIS A 1 81 ? 1.304 -1.378 5.029 1.00 92.75 81 HIS A CA 1
ATOM 650 C C . HIS A 1 81 ? 1.586 0.087 4.654 1.00 92.75 81 HIS A C 1
ATOM 652 O O . HIS A 1 81 ? 1.626 0.432 3.472 1.00 92.75 81 HIS A O 1
ATOM 658 N N . VAL A 1 82 ? 1.865 0.938 5.648 1.00 94.00 82 VAL A N 1
ATOM 659 C CA . VAL A 1 82 ? 2.272 2.334 5.420 1.00 94.00 82 VAL A CA 1
ATOM 660 C C . VAL A 1 82 ? 3.599 2.396 4.668 1.00 94.00 82 VAL A C 1
ATOM 662 O O . VAL A 1 82 ? 3.706 3.141 3.698 1.00 94.00 82 VAL A O 1
ATOM 665 N N . SER A 1 83 ? 4.593 1.594 5.061 1.00 93.62 83 SER A N 1
ATOM 666 C CA . SER A 1 83 ? 5.880 1.508 4.368 1.00 93.62 83 SER A CA 1
ATOM 667 C C . SER A 1 83 ? 5.694 1.126 2.904 1.00 93.62 83 SER A C 1
ATOM 669 O O . SER A 1 83 ? 6.253 1.798 2.044 1.00 93.62 83 SER A O 1
ATOM 671 N N . PHE A 1 84 ? 4.856 0.129 2.609 1.00 93.81 84 PHE A N 1
ATOM 672 C CA . PHE A 1 84 ? 4.515 -0.243 1.236 1.00 93.81 84 PHE A CA 1
ATOM 673 C C . PHE A 1 84 ? 3.918 0.935 0.448 1.00 93.81 84 PHE A C 1
ATOM 675 O O . PHE A 1 84 ? 4.400 1.254 -0.641 1.00 93.81 84 PHE A O 1
ATOM 682 N N . GLY A 1 85 ? 2.928 1.634 1.017 1.00 94.62 85 GLY A N 1
ATOM 683 C CA . GLY A 1 85 ? 2.335 2.825 0.399 1.00 94.62 85 GLY A CA 1
ATOM 684 C C . GLY A 1 85 ? 3.359 3.938 0.143 1.00 94.62 85 GLY A C 1
ATOM 685 O O . GLY A 1 85 ? 3.407 4.496 -0.951 1.00 94.62 85 GLY A O 1
ATOM 686 N N . CYS A 1 86 ? 4.235 4.220 1.109 1.00 95.81 86 CYS A N 1
ATOM 687 C CA . CYS A 1 86 ? 5.307 5.208 0.967 1.00 95.81 86 CYS A CA 1
ATOM 688 C C . CYS A 1 86 ? 6.328 4.815 -0.109 1.00 95.81 86 CYS A C 1
ATOM 690 O O . CYS A 1 86 ? 6.737 5.662 -0.902 1.00 95.81 86 CYS A O 1
ATOM 692 N N . THR A 1 87 ? 6.732 3.545 -0.172 1.00 94.00 87 THR A N 1
ATOM 693 C CA . THR A 1 87 ? 7.674 3.070 -1.191 1.00 94.00 87 THR A CA 1
ATOM 694 C C . THR A 1 87 ? 7.077 3.181 -2.591 1.00 94.00 87 THR A C 1
ATOM 696 O O . THR A 1 87 ? 7.756 3.679 -3.489 1.00 94.00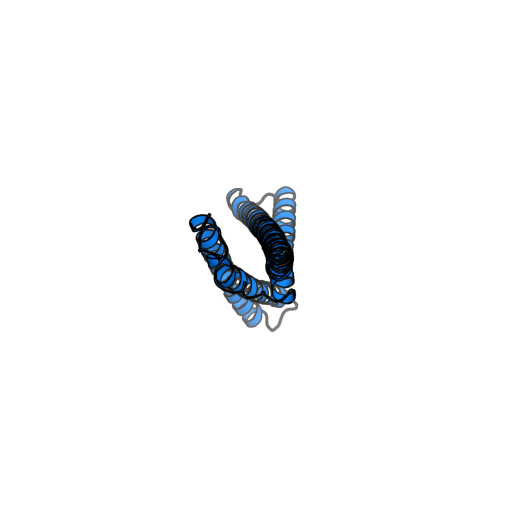 87 THR A O 1
ATOM 699 N N . LEU A 1 88 ? 5.805 2.803 -2.779 1.00 93.81 88 LEU A N 1
ATOM 700 C CA . LEU A 1 88 ? 5.114 3.004 -4.057 1.00 93.81 88 LEU A CA 1
ATOM 701 C C . LEU A 1 88 ? 5.024 4.486 -4.433 1.00 93.81 88 LEU A C 1
ATOM 703 O O . LEU A 1 88 ? 5.220 4.827 -5.598 1.00 93.81 88 LEU A O 1
ATOM 707 N N . LEU A 1 89 ? 4.776 5.367 -3.460 1.00 96.00 89 LEU A N 1
ATOM 708 C CA . LEU A 1 89 ? 4.693 6.806 -3.702 1.00 96.00 89 LEU A CA 1
ATOM 709 C C . LEU A 1 89 ? 6.031 7.365 -4.192 1.00 96.00 89 LEU A C 1
ATOM 711 O O . LEU A 1 89 ? 6.077 8.053 -5.211 1.00 96.00 89 LEU A O 1
ATOM 715 N N . ILE A 1 90 ? 7.123 7.038 -3.495 1.00 94.31 90 ILE A N 1
ATOM 716 C CA . ILE A 1 90 ? 8.475 7.469 -3.876 1.00 94.31 90 ILE A CA 1
ATOM 717 C C . ILE A 1 90 ? 8.826 6.932 -5.266 1.00 94.31 90 ILE A C 1
ATOM 719 O O . ILE A 1 90 ? 9.330 7.685 -6.100 1.00 94.31 90 ILE A O 1
ATOM 723 N N . LEU A 1 91 ? 8.522 5.659 -5.541 1.00 91.19 91 LEU A N 1
ATOM 724 C CA . LEU A 1 91 ? 8.798 5.033 -6.833 1.00 91.19 91 LEU A CA 1
ATOM 725 C C . LEU A 1 91 ? 8.004 5.693 -7.969 1.00 91.19 91 LEU A C 1
ATOM 727 O O . LEU A 1 91 ? 8.577 6.005 -9.012 1.00 91.19 91 LEU A O 1
ATOM 731 N N . GLY A 1 92 ? 6.710 5.944 -7.758 1.00 91.31 92 GLY A N 1
ATOM 732 C CA . GLY A 1 92 ? 5.840 6.615 -8.723 1.00 91.31 92 GLY A CA 1
ATOM 733 C C . GLY A 1 92 ? 6.303 8.040 -9.032 1.00 91.31 92 GLY A C 1
ATOM 734 O O . GLY A 1 92 ? 6.434 8.405 -10.203 1.00 91.31 92 GLY A O 1
ATOM 735 N N . ILE A 1 93 ? 6.652 8.821 -8.003 1.00 92.94 93 ILE A N 1
ATOM 736 C CA . ILE A 1 93 ? 7.184 10.184 -8.162 1.00 92.94 93 ILE A CA 1
ATOM 737 C C . ILE A 1 93 ? 8.527 10.155 -8.900 1.00 92.94 93 ILE A C 1
ATOM 739 O O . ILE A 1 93 ? 8.705 10.882 -9.877 1.00 92.94 93 ILE A O 1
ATOM 743 N N . TYR A 1 94 ? 9.463 9.303 -8.474 1.00 90.38 94 TYR A N 1
ATOM 744 C CA . TYR A 1 94 ? 10.779 9.186 -9.104 1.00 90.38 94 TYR A CA 1
ATOM 745 C C . TYR A 1 94 ? 10.677 8.796 -10.582 1.00 90.38 94 TYR A C 1
ATOM 747 O O . TYR A 1 94 ? 11.338 9.402 -11.431 1.00 90.38 94 TYR A O 1
ATOM 755 N N . ALA A 1 95 ? 9.829 7.819 -10.904 1.00 88.50 95 ALA A N 1
ATOM 756 C CA . ALA A 1 95 ? 9.599 7.388 -12.276 1.00 88.50 95 ALA A CA 1
ATOM 757 C C . ALA A 1 95 ? 8.934 8.494 -13.114 1.00 88.50 95 ALA A C 1
ATOM 759 O O . ALA A 1 95 ? 9.347 8.722 -14.250 1.00 88.50 95 ALA A O 1
ATOM 760 N N . THR A 1 96 ? 7.988 9.244 -12.538 1.00 89.31 96 THR A N 1
ATOM 761 C CA . THR A 1 96 ? 7.354 10.396 -13.203 1.00 89.31 96 THR A CA 1
ATOM 762 C C . THR A 1 96 ? 8.377 11.492 -13.514 1.00 89.31 96 THR A C 1
ATOM 764 O O . THR A 1 96 ? 8.458 11.961 -14.647 1.00 89.31 96 THR A O 1
ATOM 767 N N . ILE A 1 97 ? 9.217 11.867 -12.541 1.00 88.38 97 ILE A N 1
ATOM 768 C CA . ILE A 1 97 ? 10.290 12.860 -12.732 1.00 88.38 97 ILE A CA 1
ATOM 769 C C . ILE A 1 97 ? 11.309 12.373 -13.769 1.00 88.38 97 ILE A C 1
ATOM 771 O O . ILE A 1 97 ? 11.762 13.153 -14.606 1.00 88.38 97 ILE A O 1
ATOM 775 N N . SER A 1 98 ? 11.679 11.093 -13.726 1.00 85.88 98 SER A N 1
ATOM 776 C CA . SER A 1 98 ? 12.629 10.513 -14.681 1.00 85.88 98 SER A CA 1
ATOM 777 C C . SER A 1 98 ? 12.083 10.533 -16.108 1.00 85.88 98 SER A C 1
ATOM 779 O O . SER A 1 98 ? 12.829 10.860 -17.030 1.00 85.88 98 SER A O 1
ATOM 781 N N . TRP A 1 99 ? 10.786 10.258 -16.283 1.00 85.75 99 TRP A N 1
ATOM 782 C CA . TRP A 1 99 ? 10.108 10.391 -17.572 1.00 85.75 99 TRP A CA 1
ATOM 783 C C . TRP A 1 99 ? 10.063 11.853 -18.035 1.00 85.75 99 TRP A C 1
ATOM 785 O O . TRP A 1 99 ? 10.404 12.127 -19.177 1.00 85.75 99 TRP A O 1
ATOM 795 N N . LEU A 1 100 ? 9.750 12.810 -17.151 1.00 85.44 100 LEU A N 1
ATOM 796 C CA . LEU A 1 100 ? 9.744 14.241 -17.502 1.00 85.44 100 LEU A CA 1
ATOM 797 C C . LEU A 1 100 ? 11.113 14.740 -17.991 1.00 85.44 100 LEU A C 1
ATOM 799 O O . LEU A 1 100 ? 11.178 15.609 -18.856 1.00 85.44 100 LEU A O 1
ATOM 803 N N . LYS A 1 101 ? 12.207 14.194 -17.445 1.00 85.56 101 LYS A N 1
ATOM 804 C CA . LYS A 1 101 ? 13.576 14.526 -17.869 1.00 85.56 101 LYS A CA 1
ATOM 805 C C . LYS A 1 101 ? 13.961 13.897 -19.207 1.00 85.56 101 LYS A C 1
ATOM 807 O O . LYS A 1 101 ? 14.751 14.483 -19.934 1.00 85.56 101 LYS A O 1
ATOM 812 N N . ASN A 1 102 ? 13.444 12.707 -19.505 1.00 81.75 102 ASN A N 1
ATOM 813 C CA . ASN A 1 102 ? 13.727 11.965 -20.731 1.00 81.75 102 ASN A CA 1
ATOM 814 C C . ASN A 1 102 ? 12.421 11.360 -21.258 1.00 81.75 102 ASN A C 1
ATOM 816 O O . ASN A 1 102 ? 12.177 10.169 -21.025 1.00 81.75 102 ASN A O 1
ATOM 820 N N . PRO A 1 103 ? 11.569 12.159 -21.925 1.00 74.62 103 PRO A N 1
ATOM 821 C CA . PRO A 1 103 ? 10.284 11.678 -22.402 1.00 74.62 103 PRO A CA 1
ATOM 822 C C . PRO A 1 103 ? 10.529 10.622 -23.482 1.00 74.62 103 PRO A C 1
ATOM 824 O O . PRO A 1 103 ? 10.858 10.927 -24.627 1.00 74.62 103 PRO A O 1
ATOM 827 N N . LYS A 1 104 ? 10.414 9.352 -23.086 1.00 65.50 104 LYS A N 1
ATOM 828 C CA . LYS A 1 104 ? 10.170 8.246 -24.016 1.00 65.50 104 LYS A CA 1
ATOM 829 C C . LYS A 1 104 ? 8.709 8.317 -24.472 1.00 65.50 104 LYS A C 1
ATOM 831 O O . LYS A 1 104 ? 7.980 9.217 -24.062 1.00 65.50 104 LYS A O 1
ATOM 836 N N . GLU A 1 105 ? 8.293 7.370 -25.308 1.00 65.62 105 GLU A N 1
ATOM 837 C CA . GLU A 1 105 ? 6.913 7.210 -25.783 1.00 65.62 105 GLU A CA 1
ATOM 838 C C . GLU A 1 105 ? 5.867 7.611 -24.727 1.00 65.62 105 GLU A C 1
ATOM 840 O O . GLU A 1 105 ? 5.936 7.203 -23.560 1.00 65.62 105 GLU A O 1
ATOM 845 N N . VAL A 1 106 ? 4.924 8.460 -25.148 1.00 64.69 106 VAL A N 1
ATOM 846 C CA . VAL A 1 106 ? 3.937 9.124 -24.279 1.00 64.69 106 VAL A CA 1
ATOM 847 C C . VAL A 1 106 ? 3.085 8.107 -23.519 1.00 64.69 106 VAL A C 1
ATOM 849 O O . VAL A 1 106 ? 2.709 8.345 -22.374 1.00 64.69 106 VAL A O 1
ATOM 852 N N . ASP A 1 107 ? 2.881 6.929 -24.100 1.00 65.44 107 ASP A N 1
ATOM 853 C CA . ASP A 1 107 ? 2.058 5.857 -23.541 1.00 65.44 107 ASP A CA 1
ATOM 854 C C . ASP A 1 107 ? 2.621 5.280 -22.229 1.00 65.44 107 ASP A C 1
ATOM 856 O O . ASP A 1 107 ? 1.875 4.753 -21.401 1.00 65.44 107 ASP A O 1
ATOM 860 N N . LEU A 1 108 ? 3.925 5.437 -21.971 1.00 74.50 108 LEU A N 1
ATOM 861 C CA . LEU A 1 108 ? 4.567 4.905 -20.765 1.00 74.50 108 LEU A CA 1
ATOM 862 C C . LEU A 1 108 ? 4.424 5.810 -19.531 1.00 74.50 108 LEU A C 1
ATOM 864 O O . LEU A 1 108 ? 4.697 5.341 -18.424 1.00 74.50 108 LEU A O 1
ATOM 868 N N . ILE A 1 109 ? 3.962 7.063 -19.668 1.00 84.94 109 ILE A N 1
ATOM 869 C CA . ILE A 1 109 ? 3.746 7.961 -18.514 1.00 84.94 109 ILE A CA 1
ATOM 870 C C . ILE A 1 109 ? 2.549 7.532 -17.651 1.00 84.94 109 ILE A C 1
ATOM 872 O O . ILE A 1 109 ? 2.488 7.835 -16.457 1.00 84.94 109 ILE A O 1
ATOM 876 N N . ALA A 1 110 ? 1.602 6.789 -18.229 1.00 86.06 110 ALA A N 1
ATOM 877 C CA . ALA A 1 110 ? 0.403 6.348 -17.525 1.00 86.06 110 ALA A CA 1
ATOM 878 C C . ALA A 1 110 ? 0.737 5.431 -16.337 1.00 86.06 110 ALA A C 1
ATOM 880 O O . ALA A 1 110 ? 0.096 5.516 -15.290 1.00 86.06 110 ALA A O 1
ATOM 881 N N . ILE A 1 111 ? 1.778 4.602 -16.468 1.00 87.62 111 ILE A N 1
ATOM 882 C CA . ILE A 1 111 ? 2.213 3.651 -15.437 1.00 87.62 111 ILE A CA 1
ATOM 883 C C . ILE A 1 111 ? 2.680 4.366 -14.154 1.00 87.62 111 ILE A C 1
ATOM 885 O O . ILE A 1 111 ? 2.114 4.095 -13.093 1.00 87.62 111 ILE A O 1
ATOM 889 N N . PRO A 1 112 ? 3.671 5.281 -14.181 1.00 89.88 112 PRO A N 1
ATOM 890 C CA . PRO A 1 112 ? 4.132 5.951 -12.969 1.00 89.88 112 PRO A CA 1
ATOM 891 C C . PRO A 1 112 ? 3.071 6.872 -12.350 1.00 89.88 112 PRO A C 1
ATOM 893 O O . PRO A 1 112 ? 2.984 6.954 -11.121 1.00 89.88 112 PRO A O 1
ATOM 896 N N . ILE A 1 113 ? 2.208 7.493 -13.163 1.00 90.94 113 ILE A N 1
ATOM 897 C CA . ILE A 1 113 ? 1.055 8.255 -12.660 1.00 90.94 113 ILE A CA 1
ATOM 898 C C . ILE A 1 113 ? 0.095 7.327 -11.909 1.00 90.94 113 ILE A C 1
ATOM 900 O O . ILE A 1 113 ? -0.277 7.618 -10.772 1.00 90.94 113 ILE A O 1
ATOM 904 N N . PHE A 1 114 ? -0.266 6.187 -12.501 1.00 92.12 114 PHE A N 1
ATOM 905 C CA . PHE A 1 114 ? -1.142 5.201 -11.873 1.00 92.12 114 PHE A CA 1
ATOM 906 C C . PHE A 1 114 ? -0.574 4.687 -10.543 1.00 92.12 114 PHE A C 1
ATOM 908 O O . PHE A 1 114 ? -1.287 4.669 -9.538 1.00 92.12 114 PHE A O 1
ATOM 915 N N . VAL A 1 115 ? 0.718 4.342 -10.506 1.00 91.62 115 VAL A N 1
ATOM 916 C CA . VAL A 1 115 ? 1.403 3.906 -9.276 1.00 91.62 115 VAL A CA 1
ATOM 917 C C . VAL A 1 115 ? 1.342 4.991 -8.197 1.00 91.62 115 VAL A C 1
ATOM 919 O O . VAL A 1 115 ? 1.046 4.693 -7.040 1.00 91.62 115 VAL A O 1
ATOM 922 N N . THR A 1 116 ? 1.554 6.254 -8.575 1.00 94.12 116 THR A N 1
ATOM 923 C CA . THR A 1 116 ? 1.478 7.399 -7.654 1.00 94.12 116 THR A CA 1
ATOM 924 C C . THR A 1 116 ? 0.072 7.557 -7.073 1.00 94.12 116 THR A C 1
ATOM 926 O O . THR A 1 116 ? -0.088 7.677 -5.857 1.00 94.12 116 THR A O 1
ATOM 929 N N . LEU A 1 117 ? -0.962 7.511 -7.918 1.00 94.69 117 LEU A N 1
ATOM 930 C CA . LEU A 1 117 ? -2.356 7.631 -7.482 1.00 94.69 117 LEU A CA 1
ATOM 931 C C . LEU A 1 117 ? -2.763 6.484 -6.554 1.00 94.69 117 LEU A C 1
ATOM 933 O O . LEU A 1 117 ? -3.411 6.718 -5.532 1.00 94.69 117 LEU A O 1
ATOM 937 N N . LEU A 1 118 ? -2.345 5.257 -6.865 1.00 93.94 118 LEU A N 1
ATOM 938 C CA . LEU A 1 118 ? -2.600 4.104 -6.010 1.00 93.94 118 LEU A CA 1
ATOM 939 C C . LEU A 1 118 ? -1.912 4.234 -4.647 1.00 93.94 118 LEU A C 1
ATOM 941 O O . LEU A 1 118 ? -2.509 3.905 -3.619 1.00 93.94 118 LEU A O 1
ATOM 945 N N . ALA A 1 119 ? -0.673 4.722 -4.623 1.00 94.88 119 ALA A N 1
ATOM 946 C CA . ALA A 1 119 ? 0.064 4.937 -3.386 1.00 94.88 119 ALA A CA 1
ATOM 947 C C . ALA A 1 119 ? -0.638 5.965 -2.486 1.00 94.88 119 ALA A C 1
ATOM 949 O O . ALA A 1 119 ? -0.858 5.708 -1.301 1.00 94.88 119 ALA A O 1
ATOM 950 N N . ILE A 1 120 ? -1.075 7.088 -3.068 1.00 96.25 120 ILE A N 1
ATOM 951 C CA . ILE A 1 120 ? -1.871 8.106 -2.367 1.00 96.25 120 ILE A CA 1
ATOM 952 C C . ILE A 1 120 ? -3.164 7.488 -1.830 1.00 96.25 120 ILE A C 1
ATOM 954 O O . ILE A 1 120 ? -3.494 7.677 -0.660 1.00 96.25 120 ILE A O 1
ATOM 958 N N . TRP A 1 121 ? -3.876 6.711 -2.649 1.00 94.75 121 TRP A N 1
ATOM 959 C CA . TRP A 1 121 ? -5.116 6.062 -2.230 1.00 94.75 121 TRP A CA 1
ATOM 960 C C . TRP A 1 121 ? -4.896 5.107 -1.051 1.00 94.75 121 TRP A C 1
ATOM 962 O O . TRP A 1 121 ? -5.637 5.156 -0.071 1.00 94.75 121 TRP A O 1
ATOM 972 N N . THR A 1 122 ? -3.840 4.298 -1.103 1.00 92.38 122 THR A N 1
ATOM 973 C CA . THR A 1 122 ? -3.471 3.354 -0.037 1.00 92.38 122 THR A CA 1
ATOM 974 C C . THR A 1 122 ? -3.192 4.078 1.286 1.00 92.38 122 THR A C 1
ATOM 976 O O . THR A 1 122 ? -3.693 3.686 2.345 1.00 92.38 122 THR A O 1
ATOM 979 N N . LEU A 1 123 ? -2.443 5.183 1.235 1.00 95.19 123 LEU A N 1
ATOM 980 C CA . LEU A 1 123 ? -2.122 5.984 2.419 1.00 95.19 123 LEU A CA 1
ATOM 981 C C . LEU A 1 123 ? -3.356 6.703 2.984 1.00 95.19 123 LEU A C 1
ATOM 983 O O . LEU A 1 123 ? -3.547 6.728 4.202 1.00 95.19 123 LEU A O 1
ATOM 987 N N . LEU A 1 124 ? -4.224 7.236 2.119 1.00 93.50 124 LEU A N 1
ATOM 988 C CA . LEU A 1 124 ? -5.483 7.859 2.535 1.00 93.50 124 LEU A CA 1
ATOM 989 C C . LEU A 1 124 ? -6.434 6.845 3.180 1.00 93.50 124 LEU A C 1
ATOM 991 O O . LEU A 1 124 ? -7.006 7.140 4.228 1.00 93.50 124 LEU A O 1
ATOM 995 N N . ASP A 1 125 ? -6.580 5.651 2.599 1.00 90.25 125 ASP A N 1
ATOM 996 C CA . ASP A 1 125 ? -7.378 4.560 3.176 1.00 90.25 125 ASP A CA 1
ATOM 997 C C . ASP A 1 125 ? -6.885 4.216 4.587 1.00 90.25 125 ASP A C 1
ATOM 999 O O . ASP A 1 125 ? -7.665 4.190 5.539 1.00 90.25 125 ASP A O 1
ATOM 1003 N N . THR A 1 126 ? -5.568 4.078 4.751 1.00 90.38 126 THR A N 1
ATOM 1004 C CA . THR A 1 126 ? -4.943 3.820 6.055 1.00 90.38 126 THR A CA 1
ATOM 1005 C C . THR A 1 126 ? -5.226 4.935 7.062 1.00 90.38 126 THR A C 1
ATOM 1007 O O . THR A 1 126 ? -5.591 4.663 8.209 1.00 90.38 126 THR A O 1
ATOM 1010 N N . TYR A 1 127 ? -5.094 6.197 6.644 1.00 91.06 127 TYR A N 1
ATOM 1011 C CA . TYR A 1 127 ? -5.372 7.357 7.490 1.00 91.06 127 TYR A CA 1
ATOM 1012 C C . TYR A 1 127 ? -6.832 7.385 7.961 1.00 91.06 127 TYR A C 1
ATOM 1014 O O . TYR A 1 127 ? -7.095 7.546 9.158 1.00 91.06 127 TYR A O 1
ATOM 1022 N N . PHE A 1 128 ? -7.784 7.197 7.042 1.00 88.12 128 PHE A N 1
ATOM 1023 C CA . PHE A 1 128 ? -9.206 7.202 7.378 1.00 88.12 128 PHE A CA 1
ATOM 1024 C C . PHE A 1 128 ? -9.581 6.038 8.295 1.00 88.12 128 PHE A C 1
ATOM 1026 O O . PHE A 1 128 ? -10.322 6.250 9.257 1.00 88.12 128 PHE A O 1
ATOM 1033 N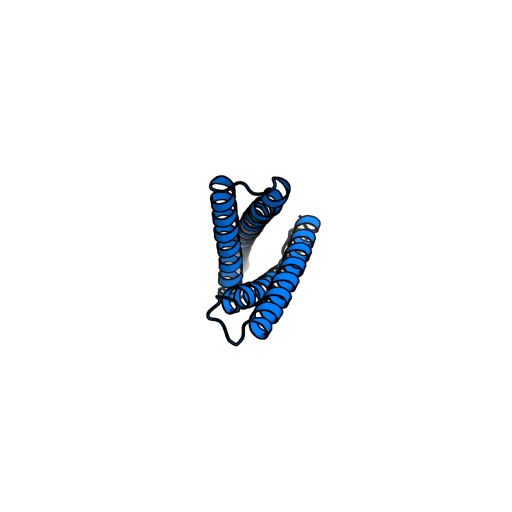 N . LEU A 1 129 ? -9.032 4.845 8.054 1.00 86.75 129 LEU A N 1
ATOM 1034 C CA . LEU A 1 129 ? -9.253 3.690 8.918 1.00 86.75 129 LEU A CA 1
ATOM 1035 C C . LEU A 1 129 ? -8.714 3.935 10.330 1.00 86.75 129 LEU A C 1
ATOM 1037 O O . LEU A 1 129 ? -9.418 3.685 11.305 1.00 86.75 129 LEU A O 1
ATOM 1041 N N . ASN A 1 130 ? -7.496 4.468 10.455 1.00 87.50 130 ASN A N 1
ATOM 1042 C CA . ASN A 1 130 ? -6.916 4.781 11.760 1.00 87.50 130 ASN A CA 1
ATOM 1043 C C . ASN A 1 130 ? -7.762 5.819 12.515 1.00 87.50 130 ASN A C 1
ATOM 1045 O O . ASN A 1 130 ? -8.095 5.622 13.683 1.00 87.50 130 ASN A O 1
ATOM 1049 N N . LYS A 1 131 ? -8.182 6.895 11.835 1.00 86.50 131 LYS A N 1
ATOM 1050 C CA . LYS A 1 131 ? -9.066 7.913 12.422 1.00 86.50 131 LYS A CA 1
ATOM 1051 C C . LYS A 1 131 ? -10.393 7.310 12.894 1.00 86.50 131 LYS A C 1
ATOM 1053 O O . LYS A 1 131 ? -10.882 7.673 13.964 1.00 86.50 131 LYS A O 1
ATOM 1058 N N . PHE A 1 132 ? -10.963 6.390 12.117 1.00 83.81 132 PHE A N 1
ATOM 1059 C CA . PHE A 1 132 ? -12.189 5.685 12.477 1.00 83.81 132 PHE A CA 1
ATOM 1060 C C . PHE A 1 132 ? -12.005 4.808 13.724 1.00 83.81 132 PHE A C 1
ATOM 1062 O O . PHE A 1 132 ? -12.782 4.941 14.668 1.00 83.81 132 PHE A O 1
ATOM 1069 N N . ILE A 1 133 ? -10.955 3.981 13.766 1.00 81.81 133 ILE A N 1
ATOM 1070 C CA . ILE A 1 133 ? -10.663 3.090 14.902 1.00 81.81 133 ILE A CA 1
ATOM 1071 C C . ILE A 1 133 ? -10.455 3.892 16.188 1.00 81.81 133 ILE A C 1
ATOM 1073 O O . ILE A 1 133 ? -11.063 3.580 17.210 1.00 81.81 133 ILE A O 1
ATOM 1077 N N . VAL A 1 134 ? -9.653 4.961 16.134 1.00 84.56 134 VAL A N 1
ATOM 1078 C CA . VAL A 1 134 ? -9.415 5.834 17.294 1.00 84.56 134 VAL A CA 1
ATOM 1079 C C . VAL A 1 134 ? -10.721 6.464 17.778 1.00 84.56 134 VAL A C 1
ATOM 1081 O O . VAL A 1 134 ? -11.008 6.444 18.973 1.00 84.56 134 VAL A O 1
ATOM 1084 N N . SER A 1 135 ? -11.548 6.976 16.861 1.00 83.38 135 SER A N 1
ATOM 1085 C CA . SER A 1 135 ? -12.838 7.569 17.227 1.00 83.38 135 SER A CA 1
ATOM 1086 C C . SER A 1 135 ? -13.795 6.549 17.848 1.00 83.38 135 SER A C 1
ATOM 1088 O O . SER A 1 135 ? -14.523 6.889 18.781 1.00 83.38 135 SER A O 1
ATOM 1090 N N . HIS A 1 136 ? -13.799 5.309 17.355 1.00 81.38 136 HIS A N 1
ATOM 1091 C CA . HIS A 1 136 ? -14.631 4.239 17.894 1.00 81.38 136 HIS A CA 1
ATOM 1092 C C . HIS A 1 136 ? -14.176 3.823 19.297 1.00 81.38 136 HIS A C 1
ATOM 1094 O O . HIS A 1 136 ? -15.002 3.776 20.207 1.00 81.38 136 HIS A O 1
ATOM 1100 N N . LYS A 1 137 ? -12.867 3.637 19.505 1.00 81.06 137 LYS A N 1
ATOM 1101 C CA . LYS A 1 137 ? -12.294 3.318 20.819 1.00 81.06 137 LYS A CA 1
ATOM 1102 C C . LYS A 1 137 ? -12.658 4.370 21.872 1.00 81.06 137 LYS A C 1
ATOM 1104 O O . LYS A 1 137 ? -13.205 4.028 22.910 1.00 81.06 137 LYS A O 1
ATOM 1109 N N . GLN A 1 138 ? -12.518 5.653 21.536 1.00 84.69 138 GLN A N 1
ATOM 1110 C CA . GLN A 1 138 ? -12.931 6.763 22.408 1.00 84.69 138 GLN A CA 1
ATOM 1111 C C . GLN A 1 138 ? -14.441 6.805 22.696 1.00 84.69 138 GLN A C 1
ATOM 1113 O O . GLN A 1 138 ? -14.885 7.443 23.650 1.00 84.69 138 GLN A O 1
ATOM 1118 N N . ARG A 1 139 ? -15.284 6.246 21.820 1.00 82.19 139 ARG A N 1
ATOM 1119 C CA . ARG A 1 139 ? -16.733 6.155 22.067 1.00 82.19 139 ARG A CA 1
ATOM 1120 C C . ARG A 1 139 ? -17.066 4.990 22.989 1.00 82.19 139 ARG A C 1
ATOM 1122 O O . ARG A 1 139 ? -17.979 5.147 23.789 1.00 82.19 139 ARG A O 1
ATOM 1129 N N . LEU A 1 140 ? -16.356 3.869 22.869 1.00 80.88 140 LEU A N 1
ATOM 1130 C CA . LEU A 1 140 ? -16.501 2.728 23.772 1.00 80.88 140 LEU A CA 1
ATOM 1131 C C . LEU A 1 140 ? -16.045 3.090 25.185 1.00 80.88 140 LEU A C 1
ATOM 1133 O O . LEU A 1 140 ? -16.838 2.946 26.103 1.00 80.88 140 LEU A O 1
ATOM 1137 N N . GLU A 1 141 ? -14.859 3.687 25.333 1.00 83.38 141 GLU A N 1
ATOM 1138 C CA . GLU A 1 141 ? -14.339 4.148 26.633 1.00 83.38 141 GLU A CA 1
ATOM 1139 C C . GLU A 1 141 ? -15.339 5.088 27.332 1.00 83.38 141 GLU A C 1
ATOM 1141 O O . GLU A 1 141 ? -15.683 4.890 28.491 1.00 83.38 141 GLU A O 1
ATOM 1146 N N . ARG A 1 142 ? -15.927 6.043 26.596 1.00 81.94 142 ARG A N 1
ATOM 1147 C CA . ARG A 1 142 ? -16.971 6.927 27.145 1.00 81.94 142 ARG A CA 1
ATOM 1148 C C . ARG A 1 142 ? -18.273 6.215 27.510 1.00 81.94 142 ARG A C 1
ATOM 1150 O O . ARG A 1 142 ? -18.976 6.680 28.399 1.00 81.94 142 ARG A O 1
ATOM 1157 N N . ARG A 1 143 ? -18.651 5.145 26.803 1.00 81.81 143 ARG A N 1
ATOM 1158 C CA . ARG A 1 143 ? -19.842 4.353 27.157 1.00 81.81 143 ARG A CA 1
ATOM 1159 C C . ARG A 1 143 ? -19.592 3.560 28.432 1.00 81.81 143 ARG A C 1
ATOM 1161 O O . ARG A 1 143 ? -20.423 3.622 29.325 1.00 81.81 143 ARG A O 1
ATOM 1168 N N . GLU A 1 144 ? -18.430 2.923 28.541 1.00 82.06 144 GLU A N 1
ATOM 1169 C CA . GLU A 1 144 ? -18.001 2.215 29.750 1.00 82.06 144 GLU A CA 1
ATOM 1170 C C . GLU A 1 144 ? -17.913 3.161 30.960 1.00 82.06 144 GLU A C 1
ATOM 1172 O O . GLU A 1 144 ? -18.372 2.813 32.045 1.00 82.06 144 GLU A O 1
ATOM 1177 N N . GLU A 1 145 ? -17.404 4.387 30.783 1.00 81.50 145 GLU A N 1
ATOM 1178 C CA . GLU A 1 145 ? -17.422 5.424 31.827 1.00 81.50 145 GLU A CA 1
ATOM 1179 C C . GLU A 1 145 ? -18.851 5.782 32.271 1.00 81.50 145 GLU A C 1
ATOM 1181 O O . GLU A 1 145 ? -19.124 5.841 33.469 1.00 81.50 145 GLU A O 1
ATOM 1186 N N . ILE A 1 146 ? -19.777 5.997 31.328 1.00 77.88 146 ILE A N 1
ATOM 1187 C CA . ILE A 1 146 ? -21.180 6.321 31.641 1.00 77.88 146 ILE A CA 1
ATOM 1188 C C . ILE A 1 146 ? -21.875 5.153 32.351 1.00 77.88 146 ILE A C 1
ATOM 1190 O O . ILE A 1 146 ? -22.614 5.383 33.310 1.00 77.88 146 ILE A O 1
ATOM 1194 N N . ASP A 1 147 ? -21.648 3.921 31.900 1.00 78.69 147 ASP A N 1
ATOM 1195 C CA . ASP A 1 147 ? -22.256 2.728 32.490 1.00 78.69 147 ASP A CA 1
ATOM 1196 C C . ASP A 1 147 ? -21.719 2.478 33.912 1.00 78.69 147 ASP A C 1
ATOM 1198 O O . ASP A 1 147 ? -22.502 2.181 34.815 1.00 78.69 147 ASP A O 1
ATOM 1202 N N . ASN A 1 148 ? -20.428 2.730 34.162 1.00 81.12 148 ASN A N 1
ATOM 1203 C CA . ASN A 1 148 ? -19.842 2.694 35.509 1.00 81.12 148 ASN A CA 1
ATOM 1204 C C . ASN A 1 148 ? -20.418 3.777 36.446 1.00 81.12 148 ASN A C 1
ATOM 1206 O O . ASN A 1 148 ? -20.608 3.531 37.638 1.00 81.12 148 ASN A O 1
ATOM 1210 N N . ILE A 1 149 ? -20.727 4.973 35.932 1.00 73.62 149 ILE A N 1
ATOM 1211 C CA . ILE A 1 149 ? -21.350 6.048 36.728 1.00 73.62 149 ILE A CA 1
ATOM 1212 C C . ILE A 1 149 ? -22.810 5.708 37.065 1.00 73.62 149 ILE A C 1
ATOM 1214 O O . ILE A 1 149 ? -23.260 5.963 38.180 1.00 73.62 149 ILE A O 1
ATOM 1218 N N . LYS A 1 150 ? -23.556 5.101 36.136 1.00 68.88 150 LYS A N 1
ATOM 1219 C CA . LYS A 1 150 ? -24.942 4.672 36.389 1.00 68.88 150 LYS A CA 1
ATOM 1220 C C . LYS A 1 150 ? -25.024 3.487 37.351 1.00 68.88 150 LYS A C 1
ATOM 1222 O O . LYS A 1 150 ? -25.875 3.483 38.229 1.00 68.88 150 LYS A O 1
ATOM 1227 N N . GLY A 1 151 ? -24.106 2.525 37.246 1.00 58.31 151 GLY A N 1
ATOM 1228 C CA . GLY A 1 151 ? -24.063 1.366 38.143 1.00 58.31 151 GLY A CA 1
ATOM 1229 C C . GLY A 1 151 ? -23.763 1.704 39.609 1.00 58.31 151 GLY A C 1
ATOM 1230 O O . GLY A 1 151 ? -24.086 0.915 40.485 1.00 58.31 151 GLY A O 1
ATOM 1231 N N . THR A 1 152 ? -23.184 2.874 39.900 1.00 56.25 152 THR A N 1
ATOM 1232 C CA . THR A 1 152 ? -22.911 3.320 41.281 1.00 56.25 152 THR A CA 1
ATOM 1233 C C . THR A 1 152 ? -24.061 4.102 41.922 1.00 56.25 152 THR A C 1
ATOM 1235 O O . THR A 1 152 ? -24.006 4.366 43.120 1.00 56.25 152 THR A O 1
ATOM 1238 N N . THR A 1 153 ? -25.101 4.476 41.166 1.00 56.09 153 THR A N 1
ATOM 1239 C CA . THR A 1 153 ? -26.233 5.270 41.686 1.00 56.09 153 THR A CA 1
ATOM 1240 C C . THR A 1 153 ? -27.435 4.432 42.128 1.00 56.09 153 THR A C 1
ATOM 1242 O O . THR A 1 153 ? -28.262 4.939 42.878 1.00 56.09 153 THR A O 1
ATOM 1245 N N . ASP A 1 154 ? -27.516 3.161 41.727 1.00 55.19 154 ASP A N 1
ATOM 1246 C CA . ASP A 1 154 ? -28.642 2.271 42.058 1.00 55.19 154 ASP A CA 1
ATOM 1247 C C . ASP A 1 154 ? -28.447 1.477 43.375 1.00 55.19 154 ASP A C 1
ATOM 1249 O O . ASP A 1 154 ? -29.334 0.722 43.772 1.00 55.19 154 ASP A O 1
ATOM 1253 N N . GLU A 1 155 ? -27.317 1.650 44.079 1.00 53.00 155 GLU A N 1
ATOM 1254 C CA . GLU A 1 155 ? -27.003 0.959 45.350 1.00 53.00 155 GLU A CA 1
ATOM 1255 C C . GLU A 1 155 ? -27.046 1.857 46.612 1.00 53.00 155 GLU A C 1
ATOM 1257 O O . GLU A 1 155 ? -26.601 1.422 47.677 1.00 53.00 155 GLU A O 1
ATOM 1262 N N . SER A 1 156 ? -27.578 3.087 46.545 1.00 43.56 156 SER A N 1
ATOM 1263 C CA . SER A 1 156 ? -27.673 3.998 47.710 1.00 43.56 156 SER A CA 1
ATOM 1264 C C . SER A 1 156 ? -29.094 4.240 48.205 1.00 43.56 156 SER A C 1
ATOM 1266 O O . SER A 1 156 ? -29.909 4.705 47.376 1.00 43.56 156 SER A O 1
#